Protein AF-A0A1B1N4I6-F1 (afdb_monomer)

Radius of gyration: 10.83 Å; Cα contacts (8 Å, |Δi|>4): 83; chains: 1; bounding box: 24×21×29 Å

Mean predicted aligned error: 2.25 Å

pLDDT: mean 96.92, std 5.41, range [54.97, 98.69]

Secondary structure (DSSP, 8-state):
---S-SSHHHHHHHHHHTT--HHHHHHHHHHTT----HHHHHHHHTT-S---HHHHHHHHHHHTS-HHHHH-

InterPro domains:
  IPR001387 Cro/C1-type, helix-turn-helix domain [PF01381] (11-70)
  IPR001387 Cro/C1-type, helix-turn-helix domain [PS50943] (11-70)
  IPR001387 Cro/C1-type, helix-turn-helix domain [SM00530] (10-70)
  IPR001387 Cro/C1-type, helix-turn-helix domain [cd00093] (8-70)
  IPR010982 Lambda repressor-like, DNA-binding domain superfamily [G3DSA:1.10.260.40] (2-72)
  IPR010982 Lambda repressor-like, DNA-binding domain superfamily [SSF47413] (3-71)

Solvent-accessible surface area (backbone atoms only — not comparable to full-atom values): 4044 Å² total; per-residue (Å²): 132,80,70,46,39,88,37,17,61,42,53,48,49,47,36,52,76,68,72,44,52,54,55,57,49,18,53,56,42,36,76,74,72,45,93,54,48,39,70,54,47,51,28,29,37,68,14,74,32,64,75,51,72,72,52,48,56,49,50,18,60,76,64,70,52,58,65,66,68,42,74,110

Foldseek 3Di:
DDQQEDLLCLLVVLCVVVVHDLQRLQVQLVVVVDPDHSVRNVCSNVSVHHADPVRLVSSCVSSVHDSVSSVD

Structure (mmCIF, N/CA/C/O backbone):
data_AF-A0A1B1N4I6-F1
#
_entry.id   AF-A0A1B1N4I6-F1
#
loop_
_atom_site.group_PDB
_atom_site.id
_atom_site.type_symbol
_atom_site.label_atom_id
_atom_site.label_alt_id
_atom_site.label_comp_id
_atom_site.label_asym_id
_atom_site.label_entity_id
_atom_site.label_seq_id
_atom_site.pdbx_PDB_ins_code
_atom_site.Cartn_x
_atom_site.Cartn_y
_atom_site.Cartn_z
_atom_site.occupancy
_atom_site.B_iso_or_equiv
_atom_site.auth_seq_id
_atom_site.auth_comp_id
_atom_site.auth_asym_id
_atom_site.auth_atom_id
_atom_site.pdbx_PDB_model_num
ATOM 1 N N . MET A 1 1 ? 10.681 3.778 -17.528 1.00 54.97 1 MET A N 1
ATOM 2 C CA . MET A 1 1 ? 10.621 2.504 -16.774 1.00 54.97 1 MET A CA 1
ATOM 3 C C . MET A 1 1 ? 9.186 2.014 -16.798 1.00 54.97 1 MET A C 1
ATOM 5 O O . MET A 1 1 ? 8.293 2.843 -16.701 1.00 54.97 1 MET A O 1
ATOM 9 N N . ARG A 1 2 ? 8.969 0.714 -17.010 1.00 82.50 2 ARG A N 1
ATOM 10 C CA . ARG A 1 2 ? 7.634 0.100 -17.047 1.00 82.50 2 ARG A CA 1
ATOM 11 C C . ARG A 1 2 ? 7.133 -0.077 -15.611 1.00 82.50 2 ARG A C 1
ATOM 13 O O . ARG A 1 2 ? 7.906 -0.542 -14.773 1.00 82.50 2 ARG A O 1
ATOM 20 N N . ASP A 1 3 ? 5.886 0.295 -15.339 1.00 94.00 3 ASP A N 1
ATOM 21 C CA . ASP A 1 3 ? 5.229 0.021 -14.056 1.00 94.00 3 ASP A CA 1
ATOM 22 C C . ASP A 1 3 ? 5.330 -1.483 -13.730 1.00 94.00 3 ASP A C 1
ATOM 24 O O . ASP A 1 3 ? 5.084 -2.325 -14.596 1.00 94.00 3 ASP A O 1
ATOM 28 N N . ARG A 1 4 ? 5.709 -1.833 -12.492 1.00 96.88 4 ARG A N 1
ATOM 29 C CA . ARG A 1 4 ? 5.857 -3.231 -12.033 1.00 96.88 4 ARG A CA 1
ATOM 30 C C . ARG A 1 4 ? 4.569 -3.825 -11.462 1.00 96.88 4 ARG A C 1
ATOM 32 O O . ARG A 1 4 ? 4.493 -5.031 -11.263 1.00 96.88 4 ARG A O 1
ATOM 39 N N . ASN A 1 5 ? 3.566 -2.996 -11.190 1.00 96.94 5 ASN A N 1
ATOM 40 C CA . ASN A 1 5 ? 2.216 -3.434 -10.854 1.00 96.94 5 ASN A CA 1
ATOM 41 C C . ASN A 1 5 ? 1.187 -2.417 -11.372 1.00 96.94 5 ASN A C 1
ATOM 43 O O . ASN A 1 5 ? 1.517 -1.252 -11.588 1.00 96.94 5 ASN A O 1
ATOM 47 N N . ILE A 1 6 ? -0.062 -2.851 -11.547 1.00 96.94 6 ILE A N 1
ATOM 48 C CA . ILE A 1 6 ? -1.151 -2.003 -12.062 1.00 96.94 6 ILE A CA 1
ATOM 49 C C . ILE A 1 6 ? -2.010 -1.375 -10.948 1.00 96.94 6 ILE A C 1
ATOM 51 O O . ILE A 1 6 ? -2.588 -0.303 -11.142 1.00 96.94 6 ILE A O 1
ATOM 55 N N . ILE A 1 7 ? -2.023 -1.973 -9.753 1.00 98.00 7 ILE A N 1
ATOM 56 C CA . ILE A 1 7 ? -2.956 -1.636 -8.663 1.00 98.00 7 ILE A CA 1
ATOM 57 C C . ILE A 1 7 ? -2.414 -0.631 -7.629 1.00 98.00 7 ILE A C 1
ATOM 59 O O . ILE A 1 7 ? -3.143 -0.207 -6.736 1.00 98.00 7 ILE A O 1
ATOM 63 N N . GLY A 1 8 ? -1.154 -0.201 -7.730 1.00 98.06 8 GLY A N 1
ATOM 64 C CA . 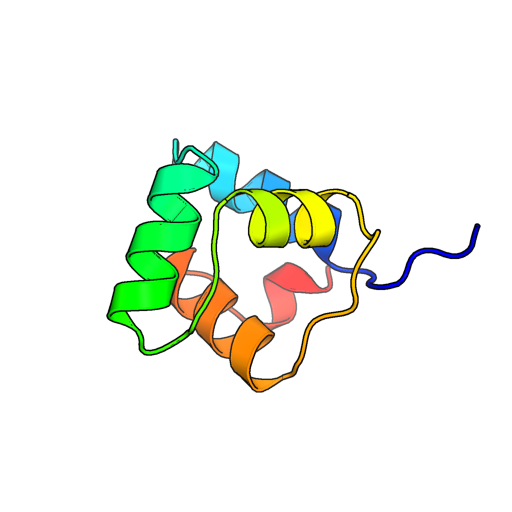GLY A 1 8 ? -0.499 0.650 -6.725 1.00 98.06 8 GLY A CA 1
ATOM 65 C C . GLY A 1 8 ? -1.242 1.959 -6.434 1.00 98.06 8 GLY A C 1
ATOM 66 O O . GLY A 1 8 ? -1.424 2.340 -5.277 1.00 98.06 8 GLY A O 1
ATOM 67 N N . ASN A 1 9 ? -1.771 2.603 -7.478 1.00 97.81 9 ASN A N 1
ATOM 68 C CA . ASN A 1 9 ? -2.577 3.819 -7.339 1.00 97.81 9 ASN A CA 1
ATOM 69 C C . ASN A 1 9 ? -3.894 3.565 -6.586 1.00 97.81 9 ASN A C 1
ATOM 71 O O . ASN A 1 9 ? -4.314 4.407 -5.792 1.00 97.81 9 ASN A O 1
ATOM 75 N N . ARG A 1 10 ? -4.519 2.400 -6.794 1.00 98.19 10 ARG A N 1
ATOM 76 C CA . ARG A 1 10 ? -5.752 1.982 -6.113 1.00 98.19 10 ARG A CA 1
ATOM 77 C C . ARG A 1 10 ? -5.507 1.686 -4.640 1.00 98.19 10 ARG A C 1
ATOM 79 O O . A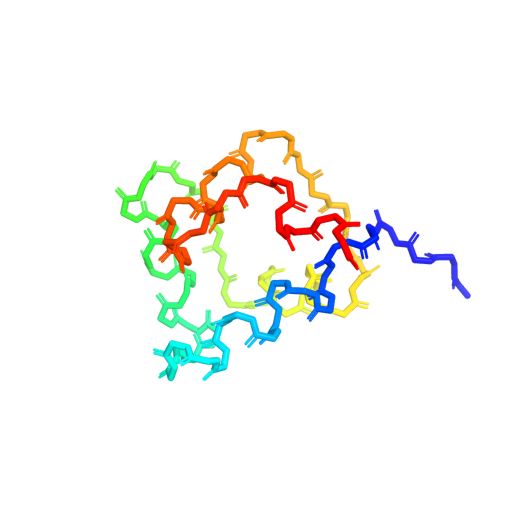RG A 1 10 ? -6.239 2.193 -3.794 1.00 98.19 10 ARG A O 1
ATOM 86 N N . ILE A 1 11 ? -4.424 0.977 -4.322 1.00 98.44 11 ILE A N 1
ATOM 87 C CA . ILE A 1 11 ? -3.979 0.760 -2.935 1.00 98.44 11 ILE A CA 1
ATOM 88 C C . ILE A 1 11 ? -3.810 2.105 -2.217 1.00 98.44 11 ILE A C 1
ATOM 90 O O . ILE A 1 11 ? -4.378 2.311 -1.144 1.00 98.44 11 ILE A O 1
ATOM 94 N N . LYS A 1 12 ? -3.104 3.057 -2.841 1.00 98.69 12 LYS A N 1
ATOM 95 C CA . LYS A 1 12 ? -2.902 4.405 -2.288 1.00 98.69 12 LYS A CA 1
ATOM 96 C C . LYS A 1 12 ? -4.211 5.161 -2.076 1.00 98.69 12 LYS A C 1
ATOM 98 O O . LYS A 1 12 ? -4.360 5.848 -1.064 1.00 98.69 12 LYS A O 1
ATOM 103 N N . TYR A 1 13 ? -5.138 5.061 -3.028 1.00 98.62 13 TYR A N 1
ATOM 104 C CA . TYR A 1 13 ? -6.458 5.680 -2.942 1.00 98.62 13 TYR A CA 1
ATOM 105 C C . TYR A 1 13 ? -7.235 5.164 -1.725 1.00 98.62 13 TYR A C 1
ATOM 107 O O . TYR A 1 13 ? -7.602 5.957 -0.859 1.00 98.62 13 TYR A O 1
ATOM 115 N N . PHE A 1 14 ? -7.401 3.846 -1.598 1.00 98.69 14 PHE A N 1
ATOM 116 C CA . PHE A 1 14 ? -8.143 3.255 -0.484 1.00 98.69 14 PHE A CA 1
ATOM 117 C C . PHE A 1 14 ? -7.439 3.443 0.859 1.00 98.69 14 PHE A C 1
ATOM 119 O O . PHE A 1 14 ? -8.101 3.712 1.859 1.00 98.69 14 PHE A O 1
ATOM 126 N N . ARG A 1 15 ? -6.101 3.397 0.897 1.00 98.62 15 ARG A N 1
ATOM 127 C CA . ARG A 1 15 ? -5.343 3.714 2.115 1.00 98.62 15 ARG A CA 1
ATOM 128 C C . ARG A 1 15 ? -5.685 5.116 2.622 1.00 98.62 15 ARG A C 1
ATOM 130 O O . ARG A 1 15 ? -5.963 5.292 3.807 1.00 98.62 15 ARG A O 1
ATOM 137 N N . ARG A 1 16 ? -5.681 6.108 1.725 1.00 98.50 16 ARG A N 1
ATOM 138 C CA . ARG A 1 16 ? -6.036 7.496 2.057 1.00 98.50 16 ARG A CA 1
ATOM 139 C C . ARG A 1 16 ? -7.504 7.634 2.442 1.00 98.50 16 ARG A C 1
ATOM 141 O O . ARG A 1 16 ? -7.789 8.335 3.401 1.00 98.50 16 ARG A O 1
ATOM 148 N N . LEU A 1 17 ? -8.410 6.929 1.763 1.00 98.25 17 LEU A N 1
ATOM 149 C CA . LEU A 1 17 ? -9.834 6.899 2.112 1.00 98.25 17 LEU A CA 1
ATOM 150 C C . LEU A 1 17 ? -10.070 6.374 3.540 1.00 98.25 17 LEU A C 1
ATOM 152 O O . LEU A 1 17 ? -10.998 6.803 4.218 1.00 98.25 17 LEU A O 1
ATOM 156 N N . ARG A 1 18 ? -9.206 5.470 4.013 1.00 97.50 18 ARG A N 1
ATOM 157 C CA . ARG A 1 18 ? -9.207 4.937 5.384 1.00 97.50 18 ARG A CA 1
ATOM 158 C C . ARG A 1 18 ? -8.371 5.764 6.373 1.00 97.50 18 ARG A C 1
ATOM 160 O O . ARG A 1 18 ? -8.208 5.330 7.507 1.00 97.50 18 ARG A O 1
ATOM 167 N N . ASN A 1 19 ? -7.847 6.925 5.966 1.00 98.12 19 ASN A N 1
ATOM 168 C CA . ASN A 1 19 ? -6.977 7.794 6.769 1.00 98.12 19 ASN A CA 1
ATOM 169 C C . ASN A 1 19 ? -5.733 7.093 7.342 1.00 98.12 19 ASN A C 1
ATOM 171 O O . ASN A 1 19 ? -5.262 7.446 8.416 1.00 98.12 19 ASN A O 1
ATOM 175 N N . LEU A 1 20 ? -5.189 6.108 6.623 1.00 98.44 20 LEU A N 1
ATOM 176 C CA . LEU A 1 20 ? -3.990 5.391 7.049 1.00 98.44 20 LEU A CA 1
ATOM 177 C C . LEU A 1 20 ? -2.732 6.031 6.458 1.00 98.44 20 LEU A C 1
ATOM 179 O O . LEU A 1 20 ? -2.659 6.337 5.263 1.00 98.44 20 LEU A O 1
ATOM 183 N N . THR A 1 21 ? -1.689 6.163 7.262 1.00 98.69 21 THR A N 1
ATOM 184 C CA . THR A 1 21 ? -0.314 6.365 6.800 1.00 98.69 21 THR A CA 1
ATOM 185 C C . THR A 1 21 ? 0.227 5.085 6.151 1.00 98.69 21 THR A C 1
ATOM 187 O O . THR A 1 21 ? -0.336 3.997 6.282 1.00 98.69 21 THR A O 1
ATOM 190 N N . GLN A 1 22 ? 1.330 5.196 5.404 1.00 98.69 22 GLN A N 1
AT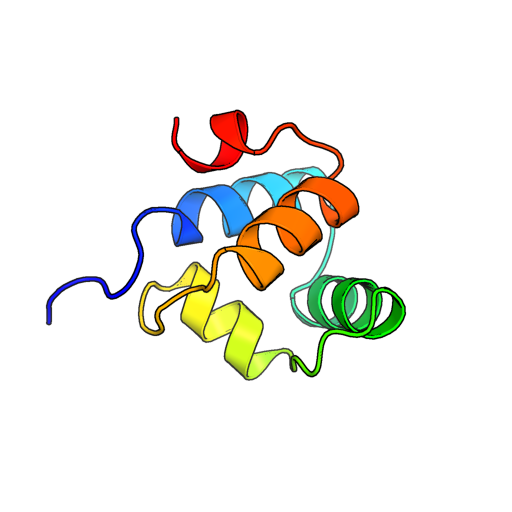OM 191 C CA . GLN A 1 22 ? 2.002 4.009 4.852 1.00 98.69 22 GLN A CA 1
ATOM 192 C C . GLN A 1 22 ? 2.560 3.103 5.962 1.00 98.69 22 GLN A C 1
ATOM 194 O O . GLN A 1 22 ? 2.589 1.891 5.782 1.00 98.69 22 GLN A O 1
ATOM 199 N N . GLU A 1 23 ? 2.963 3.691 7.093 1.00 98.69 23 GLU A N 1
ATOM 200 C CA . GLU A 1 23 ? 3.462 2.971 8.269 1.00 98.69 23 GLU A CA 1
ATOM 201 C C . GLU A 1 23 ? 2.340 2.153 8.916 1.00 98.69 23 GLU A C 1
ATOM 203 O O . GLU A 1 23 ? 2.487 0.958 9.139 1.00 98.69 23 GLU A O 1
ATOM 208 N N . GLU A 1 24 ? 1.167 2.757 9.120 1.00 98.69 24 GLU A N 1
ATOM 209 C CA . GLU A 1 24 ? 0.007 2.056 9.681 1.00 98.69 24 GLU A CA 1
ATOM 210 C C . GLU A 1 24 ? -0.513 0.956 8.752 1.00 98.69 24 GLU A C 1
ATOM 212 O O . GLU A 1 24 ? -0.934 -0.101 9.225 1.00 98.69 24 GLU A O 1
ATOM 217 N N . LEU A 1 25 ? -0.479 1.174 7.430 1.00 98.62 25 LEU A N 1
ATOM 218 C CA . LEU A 1 25 ? -0.824 0.125 6.472 1.00 98.62 25 LEU A CA 1
ATOM 219 C C . LEU A 1 25 ? 0.170 -1.041 6.556 1.00 98.62 25 LEU A C 1
ATOM 221 O O . LEU A 1 25 ? -0.263 -2.190 6.629 1.00 98.62 25 LEU A O 1
ATOM 225 N N . ALA A 1 26 ? 1.475 -0.755 6.601 1.00 98.69 26 ALA A N 1
ATOM 226 C CA . ALA A 1 26 ? 2.499 -1.779 6.787 1.00 98.69 26 ALA A CA 1
ATOM 227 C C . ALA A 1 26 ? 2.277 -2.544 8.100 1.00 98.69 26 ALA A C 1
ATOM 229 O O . ALA A 1 26 ? 2.203 -3.770 8.086 1.00 98.69 26 ALA A O 1
ATOM 230 N N . ALA A 1 27 ? 2.066 -1.852 9.222 1.00 98.50 27 ALA A N 1
ATOM 231 C CA . ALA A 1 27 ? 1.807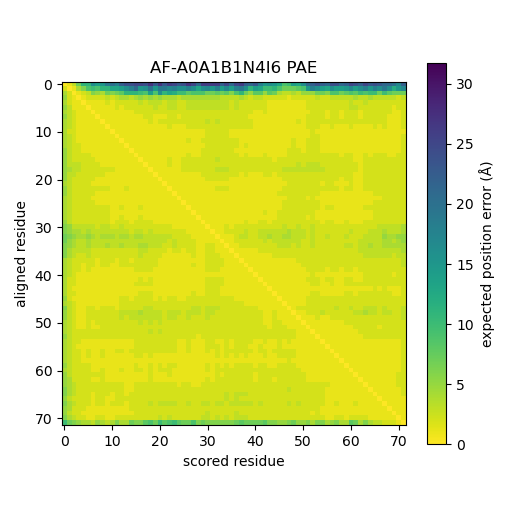 -2.476 10.519 1.00 98.50 27 ALA A CA 1
ATOM 232 C C . ALA A 1 27 ? 0.591 -3.421 10.481 1.00 98.50 27 ALA A C 1
ATOM 234 O O . ALA A 1 27 ? 0.675 -4.558 10.941 1.00 98.50 27 ALA A O 1
ATOM 235 N N . LYS A 1 28 ? -0.522 -3.001 9.864 1.00 98.44 28 LYS A N 1
ATOM 236 C CA . LYS A 1 28 ? -1.715 -3.853 9.704 1.00 98.44 28 LYS A CA 1
ATOM 237 C C . LYS A 1 28 ? -1.447 -5.086 8.840 1.00 98.44 28 LYS A C 1
ATOM 239 O O . LYS A 1 28 ? -1.928 -6.165 9.169 1.00 98.44 28 LYS A O 1
ATOM 244 N N . LEU A 1 29 ? -0.677 -4.943 7.762 1.00 98.38 29 LEU A N 1
ATOM 245 C CA . LEU A 1 29 ? -0.284 -6.069 6.911 1.00 98.38 29 LEU A CA 1
ATOM 246 C C . LEU A 1 29 ? 0.649 -7.042 7.653 1.00 98.38 29 LEU A C 1
ATOM 248 O O . LEU A 1 29 ? 0.490 -8.252 7.500 1.00 98.38 29 LEU A O 1
ATOM 252 N N . ASN A 1 30 ? 1.543 -6.542 8.515 1.00 98.06 30 ASN A N 1
ATOM 253 C CA . ASN A 1 30 ? 2.379 -7.392 9.373 1.00 98.06 30 ASN A CA 1
ATOM 254 C C . ASN A 1 30 ? 1.561 -8.197 10.383 1.00 98.06 30 ASN A C 1
ATOM 256 O O . ASN A 1 30 ? 1.831 -9.377 10.585 1.00 98.06 30 ASN A O 1
ATOM 260 N N . VAL A 1 31 ? 0.513 -7.606 10.966 1.00 97.62 31 VAL A N 1
ATOM 261 C CA . VAL A 1 31 ? -0.416 -8.339 11.848 1.00 97.62 31 VAL A CA 1
ATOM 262 C C . VAL A 1 31 ? -1.120 -9.486 11.106 1.00 97.62 31 VAL A C 1
ATOM 264 O O . VAL A 1 31 ? -1.471 -10.489 11.721 1.00 97.62 31 VAL A O 1
ATOM 267 N N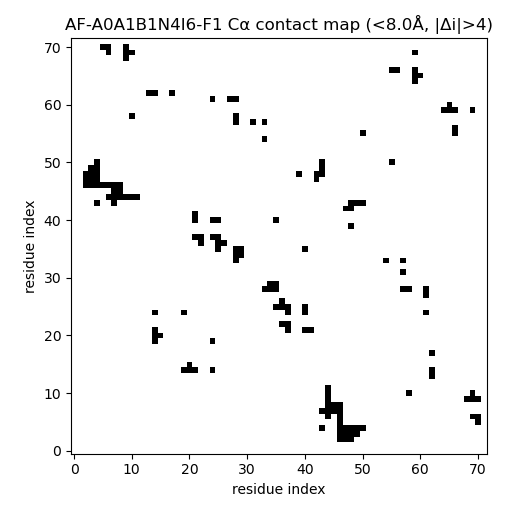 . MET A 1 32 ? -1.277 -9.392 9.780 1.00 95.12 32 MET A N 1
ATOM 268 C CA . MET A 1 32 ? -1.785 -10.489 8.942 1.00 95.12 32 MET A CA 1
ATOM 269 C C . MET A 1 32 ? -0.722 -11.531 8.554 1.00 95.12 32 MET A C 1
ATOM 271 O O . MET A 1 32 ? -1.023 -12.441 7.783 1.00 95.12 32 MET A O 1
ATOM 275 N N . GLY A 1 33 ? 0.507 -11.410 9.060 1.00 94.75 33 GLY A N 1
ATOM 276 C CA . GLY A 1 33 ? 1.610 -12.328 8.779 1.00 94.75 33 GLY A CA 1
ATOM 277 C C . GLY A 1 33 ? 2.412 -12.002 7.516 1.00 94.75 33 GLY A C 1
ATOM 278 O O . GLY A 1 33 ? 3.236 -12.819 7.109 1.00 94.75 33 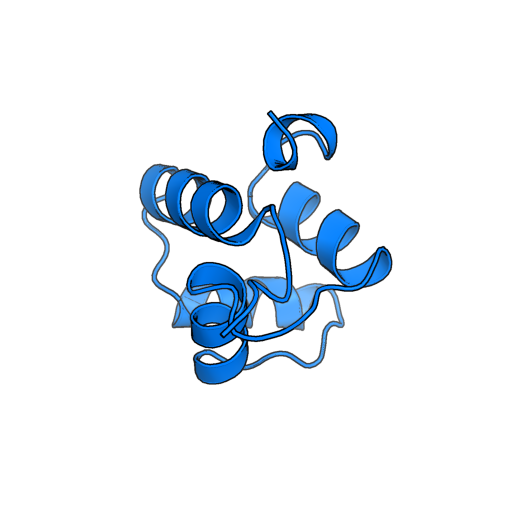GLY A O 1
ATOM 279 N N . LEU A 1 34 ? 2.206 -10.838 6.884 1.00 95.56 34 LEU A N 1
ATOM 280 C CA . LEU A 1 34 ? 3.115 -10.378 5.829 1.00 95.56 34 LEU A CA 1
ATOM 281 C C . LEU A 1 34 ? 4.395 -9.802 6.433 1.00 95.56 34 LEU A C 1
ATOM 283 O O . LEU A 1 34 ? 4.345 -9.150 7.461 1.00 95.56 34 LEU A O 1
ATOM 287 N N . ASN A 1 35 ? 5.533 -9.972 5.766 1.00 96.38 35 ASN A N 1
ATOM 288 C CA . ASN A 1 35 ? 6.765 -9.270 6.125 1.00 96.38 35 ASN A CA 1
ATOM 289 C C . ASN A 1 35 ? 6.927 -8.056 5.201 1.00 96.38 35 ASN A C 1
ATOM 291 O O . ASN A 1 35 ? 7.478 -8.182 4.104 1.00 96.38 35 ASN A O 1
ATOM 295 N N . ILE A 1 36 ? 6.363 -6.910 5.591 1.00 97.12 36 ILE A N 1
ATOM 296 C CA . ILE A 1 36 ? 6.334 -5.700 4.757 1.00 97.12 36 ILE A CA 1
ATOM 297 C C . ILE A 1 36 ? 6.610 -4.441 5.575 1.00 97.12 36 ILE A C 1
ATOM 299 O O . ILE A 1 36 ? 6.005 -4.224 6.616 1.00 97.12 36 ILE A O 1
ATOM 303 N N . ASP A 1 37 ? 7.481 -3.563 5.089 1.00 98.12 37 ASP A N 1
ATOM 304 C CA . ASP A 1 37 ? 7.773 -2.282 5.733 1.00 98.12 37 ASP A CA 1
ATOM 305 C C . ASP A 1 37 ? 7.159 -1.089 4.969 1.00 98.12 37 ASP A C 1
ATOM 307 O O . ASP A 1 37 ? 6.604 -1.207 3.868 1.00 98.12 37 ASP A O 1
ATOM 311 N N . ARG A 1 38 ? 7.242 0.108 5.556 1.00 98.25 38 ARG A N 1
ATOM 312 C CA . ARG A 1 38 ? 6.754 1.344 4.926 1.00 98.25 38 ARG A CA 1
ATOM 313 C C . ARG A 1 38 ? 7.424 1.641 3.569 1.00 98.25 38 ARG A C 1
ATOM 315 O O . ARG A 1 38 ? 6.699 2.020 2.641 1.00 98.25 38 ARG A O 1
ATOM 322 N N . PRO A 1 39 ? 8.755 1.492 3.381 1.00 98.50 39 PRO A N 1
ATOM 323 C CA . PRO A 1 39 ? 9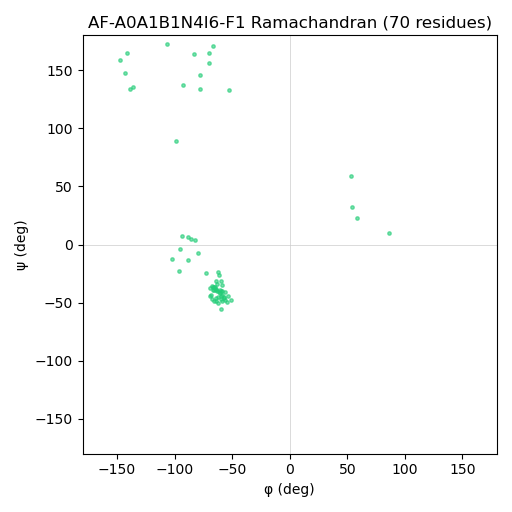.382 1.572 2.060 1.00 98.50 39 PRO A CA 1
ATOM 324 C C . PRO A 1 39 ? 8.767 0.634 1.013 1.00 98.50 39 PRO A C 1
ATOM 326 O O . PRO A 1 39 ? 8.509 1.075 -0.109 1.00 98.50 39 PRO A O 1
ATOM 329 N N . MET A 1 40 ? 8.484 -0.624 1.357 1.00 98.19 40 MET A N 1
ATOM 330 C CA . MET A 1 40 ? 7.833 -1.583 0.465 1.00 98.19 40 MET A CA 1
ATOM 331 C C . MET A 1 40 ? 6.425 -1.125 0.082 1.00 98.19 40 MET A C 1
ATOM 333 O O . MET A 1 40 ? 6.115 -1.105 -1.111 1.00 98.19 40 MET A O 1
ATOM 337 N N . VAL A 1 41 ? 5.612 -0.661 1.040 1.00 98.50 41 VAL A N 1
ATOM 338 C CA . VAL A 1 41 ? 4.292 -0.064 0.748 1.00 98.50 41 VAL A CA 1
ATOM 339 C C . VAL A 1 41 ? 4.434 1.117 -0.216 1.00 98.50 41 VAL A C 1
ATOM 341 O O . VAL A 1 41 ? 3.731 1.185 -1.222 1.00 98.50 41 VAL A O 1
ATOM 344 N N . SER A 1 42 ? 5.389 2.019 0.024 1.00 98.50 42 SER A N 1
ATOM 345 C CA . SER A 1 42 ? 5.649 3.160 -0.864 1.00 98.50 42 SER A CA 1
ATOM 346 C C . SER A 1 42 ? 6.024 2.724 -2.287 1.00 98.50 42 SER A C 1
ATOM 348 O O . SER A 1 42 ? 5.567 3.310 -3.274 1.00 98.50 42 SER A O 1
ATOM 350 N N . ARG A 1 43 ? 6.826 1.662 -2.423 1.00 98.31 43 ARG A N 1
ATOM 351 C CA . ARG A 1 43 ? 7.214 1.106 -3.725 1.00 98.31 43 ARG A CA 1
ATOM 352 C C . ARG A 1 43 ? 6.056 0.428 -4.451 1.00 98.31 43 ARG A C 1
ATOM 354 O O . ARG A 1 43 ? 5.941 0.576 -5.666 1.00 98.31 43 ARG A O 1
ATOM 361 N N . ILE A 1 44 ? 5.178 -0.259 -3.723 1.00 98.25 44 ILE A N 1
ATOM 362 C CA . ILE A 1 44 ? 3.938 -0.820 -4.272 1.00 98.25 44 ILE A CA 1
ATOM 363 C C . ILE A 1 44 ? 3.044 0.312 -4.789 1.00 98.25 44 ILE A C 1
ATOM 365 O O . ILE A 1 44 ? 2.634 0.278 -5.948 1.00 98.25 44 ILE A O 1
ATOM 369 N N . GLU A 1 45 ? 2.809 1.348 -3.980 1.00 98.31 45 GLU A N 1
ATOM 370 C CA . GLU A 1 45 ? 1.956 2.489 -4.343 1.00 98.31 45 GLU A CA 1
ATOM 371 C C . GLU A 1 45 ? 2.490 3.299 -5.528 1.00 98.31 45 GLU A C 1
ATOM 373 O O . GLU A 1 45 ? 1.710 3.809 -6.327 1.00 98.31 45 GLU A O 1
ATOM 378 N N . SER A 1 46 ? 3.814 3.408 -5.656 1.00 97.81 46 SER A N 1
ATOM 379 C CA . SER A 1 46 ? 4.493 4.066 -6.784 1.00 97.81 46 SER A CA 1
ATOM 380 C C . SER A 1 46 ? 4.721 3.151 -7.987 1.00 97.81 46 SER A C 1
ATOM 382 O O . SER A 1 46 ? 5.388 3.555 -8.935 1.00 97.81 46 SER A O 1
ATOM 384 N N . ARG A 1 47 ? 4.206 1.915 -7.949 1.00 97.50 47 ARG A N 1
ATOM 385 C CA . ARG A 1 47 ? 4.361 0.907 -9.011 1.00 97.50 47 ARG A CA 1
ATOM 386 C C . ARG A 1 47 ? 5.815 0.539 -9.335 1.00 97.50 47 ARG A C 1
ATOM 388 O O . ARG A 1 47 ? 6.104 -0.003 -10.397 1.00 97.50 47 ARG A O 1
ATOM 395 N N . SER A 1 48 ? 6.740 0.759 -8.400 1.00 97.31 48 SER A N 1
ATOM 396 C CA . SER A 1 48 ? 8.175 0.449 -8.536 1.00 97.31 48 SER A CA 1
ATOM 397 C C . SER A 1 48 ? 8.573 -0.932 -7.979 1.00 97.31 48 SER A C 1
ATOM 399 O O . SER A 1 48 ? 9.761 -1.278 -7.913 1.00 97.31 48 SER A O 1
ATOM 401 N N . ARG A 1 49 ? 7.582 -1.742 -7.586 1.00 96.06 49 ARG A N 1
ATOM 402 C CA . ARG A 1 49 ? 7.698 -3.146 -7.157 1.00 96.06 49 ARG A CA 1
ATOM 403 C C . ARG A 1 49 ? 6.489 -3.934 -7.665 1.00 96.06 49 ARG A C 1
ATOM 405 O O . ARG A 1 49 ? 5.402 -3.366 -7.758 1.00 96.06 49 ARG A O 1
ATOM 412 N N . GLU A 1 50 ? 6.670 -5.213 -7.983 1.00 96.88 50 GLU A N 1
ATOM 413 C CA . GLU A 1 50 ? 5.531 -6.118 -8.172 1.00 96.88 50 GLU A CA 1
ATOM 414 C C . GLU A 1 50 ? 4.773 -6.361 -6.858 1.00 96.88 50 GLU A C 1
ATOM 416 O O . GLU A 1 50 ? 5.202 -5.936 -5.782 1.00 96.88 50 GLU A O 1
ATOM 421 N N . ILE A 1 51 ? 3.618 -7.006 -6.957 1.00 97.62 51 ILE A N 1
ATOM 422 C CA . ILE A 1 51 ? 2.821 -7.442 -5.815 1.00 97.62 51 ILE A CA 1
ATOM 423 C C . ILE A 1 51 ? 2.337 -8.864 -6.088 1.00 97.62 51 ILE A C 1
ATOM 425 O O . ILE A 1 51 ? 1.935 -9.164 -7.214 1.00 97.62 51 ILE A O 1
ATOM 429 N N . THR A 1 52 ? 2.433 -9.743 -5.095 1.00 97.44 52 THR A N 1
ATOM 430 C CA . THR A 1 52 ? 1.987 -11.138 -5.223 1.00 97.44 52 THR A CA 1
ATOM 431 C C . THR A 1 52 ? 0.484 -11.262 -4.979 1.00 97.44 52 THR A C 1
ATOM 433 O O . THR A 1 52 ? -0.149 -10.367 -4.423 1.00 97.44 52 THR A O 1
ATOM 436 N N . ASP A 1 53 ? -0.106 -12.384 -5.372 1.00 97.75 53 ASP A N 1
ATOM 437 C CA . ASP A 1 53 ? -1.500 -12.734 -5.075 1.00 97.75 53 ASP A CA 1
ATOM 438 C C . ASP A 1 53 ? -1.798 -12.796 -3.564 1.00 97.75 53 ASP A C 1
ATOM 440 O O . ASP A 1 53 ? -2.827 -12.286 -3.114 1.00 97.75 53 ASP A O 1
ATOM 444 N N . ILE A 1 54 ? -0.869 -13.335 -2.769 1.00 97.38 54 ILE A N 1
ATOM 445 C CA . ILE A 1 54 ? -0.933 -13.353 -1.300 1.00 97.38 54 ILE A CA 1
ATOM 446 C C . ILE A 1 54 ? -1.002 -11.923 -0.753 1.00 97.38 54 ILE A C 1
ATOM 448 O O . ILE A 1 54 ? -1.841 -11.617 0.098 1.00 97.38 54 ILE A O 1
ATOM 452 N N . GLU A 1 55 ? -0.143 -11.033 -1.257 1.00 97.94 55 GLU A N 1
ATOM 453 C CA . GLU A 1 55 ? -0.157 -9.626 -0.867 1.00 97.94 55 GLU A CA 1
ATOM 454 C C . GLU A 1 55 ? -1.476 -8.968 -1.286 1.00 97.94 55 GLU A C 1
ATOM 456 O O . GLU A 1 55 ? -2.129 -8.357 -0.446 1.00 97.94 55 GLU A O 1
ATOM 461 N N . ILE A 1 56 ? -1.927 -9.147 -2.532 1.00 98.19 56 ILE A N 1
ATOM 462 C CA . ILE A 1 56 ? -3.201 -8.601 -3.033 1.00 98.19 56 ILE A CA 1
ATOM 463 C C . ILE A 1 56 ? -4.364 -8.960 -2.099 1.00 98.19 56 ILE A C 1
ATOM 465 O O . ILE A 1 56 ? -5.139 -8.080 -1.714 1.00 98.19 56 ILE A O 1
ATOM 469 N N . LEU A 1 57 ? -4.462 -10.228 -1.692 1.00 98.19 57 LEU A N 1
ATOM 470 C CA . LEU A 1 57 ? -5.505 -10.692 -0.780 1.00 98.19 57 LEU A CA 1
ATOM 471 C C . LEU A 1 57 ? -5.398 -10.045 0.610 1.00 98.19 57 LEU A C 1
ATOM 473 O O . LEU A 1 57 ? -6.412 -9.726 1.230 1.00 98.19 57 LEU A O 1
ATOM 477 N N . ALA A 1 58 ? -4.186 -9.844 1.126 1.00 98.12 58 ALA A N 1
ATOM 478 C CA . ALA A 1 58 ? -3.988 -9.160 2.401 1.00 98.12 58 ALA A CA 1
ATOM 479 C C . ALA A 1 58 ? -4.351 -7.670 2.309 1.00 98.12 58 ALA A C 1
ATOM 481 O O . ALA A 1 58 ? -5.047 -7.154 3.183 1.00 98.12 58 ALA A O 1
ATOM 482 N N . PHE A 1 59 ? -3.950 -6.984 1.234 1.00 98.31 59 PHE A N 1
ATOM 483 C CA . PHE A 1 59 ? -4.310 -5.585 0.997 1.00 98.31 59 PHE A CA 1
ATOM 484 C C . PHE A 1 59 ? -5.827 -5.408 0.917 1.00 98.31 59 PHE A C 1
ATOM 486 O O . PHE A 1 59 ? -6.348 -4.493 1.552 1.00 98.31 59 PHE A O 1
ATOM 493 N N . SER A 1 60 ? -6.550 -6.285 0.210 1.00 98.25 60 SER A N 1
ATOM 494 C CA . SER A 1 60 ? -8.013 -6.185 0.126 1.00 98.25 60 SER A CA 1
ATOM 495 C C . SER A 1 60 ? -8.671 -6.333 1.505 1.00 98.25 60 SER A C 1
ATOM 497 O O . SER A 1 60 ? -9.556 -5.554 1.859 1.00 98.25 60 SER A O 1
ATOM 499 N N . LYS A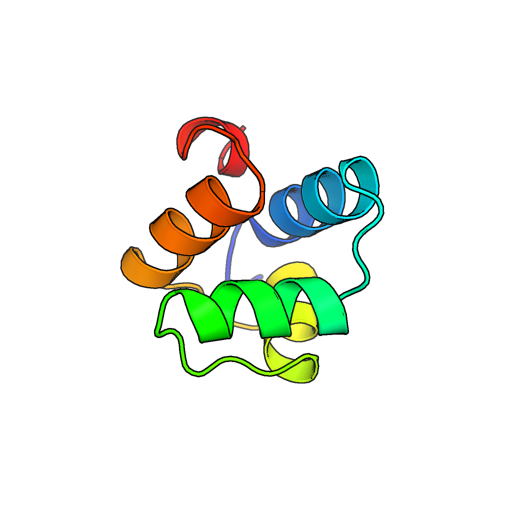 1 61 ? -8.177 -7.264 2.334 1.00 98.06 61 LYS A N 1
ATOM 500 C CA . LYS A 1 61 ? -8.656 -7.464 3.712 1.00 98.06 61 LYS A CA 1
ATOM 501 C C . LYS A 1 61 ? -8.356 -6.263 4.613 1.00 98.06 61 LYS A C 1
ATOM 503 O O . LYS A 1 61 ? -9.263 -5.774 5.279 1.00 98.06 61 LYS A O 1
ATOM 508 N N . VAL A 1 62 ? -7.122 -5.749 4.612 1.00 97.88 62 VAL A N 1
ATOM 509 C CA . VAL A 1 62 ? -6.729 -4.600 5.454 1.00 97.88 62 VAL A CA 1
ATOM 510 C C . VAL A 1 62 ? -7.459 -3.317 5.053 1.00 97.88 62 VAL A C 1
ATOM 512 O O . VAL A 1 62 ? -7.856 -2.534 5.916 1.00 97.88 62 VAL A O 1
ATOM 515 N N . LEU A 1 63 ? -7.648 -3.092 3.751 1.00 98.06 63 LEU A N 1
ATOM 516 C CA . LEU A 1 63 ? -8.348 -1.916 3.225 1.00 98.06 63 LEU A CA 1
ATOM 517 C C . LEU A 1 63 ? -9.881 -2.051 3.301 1.00 98.06 63 LEU A C 1
ATOM 519 O O . LEU A 1 63 ? -10.594 -1.064 3.080 1.00 98.06 63 LEU A O 1
ATOM 523 N N . ASN A 1 64 ? -10.370 -3.238 3.679 1.00 97.50 64 ASN A N 1
ATOM 524 C CA . ASN A 1 64 ? -11.777 -3.607 3.780 1.00 97.50 64 ASN A CA 1
ATOM 525 C C . ASN A 1 64 ? -12.537 -3.314 2.475 1.00 97.50 64 ASN A C 1
ATOM 527 O O . ASN A 1 64 ? -13.459 -2.495 2.450 1.00 97.50 64 ASN A O 1
ATOM 531 N N . ILE A 1 65 ? -12.066 -3.944 1.396 1.00 98.25 65 ILE A N 1
ATOM 532 C CA . ILE A 1 65 ? -12.615 -3.903 0.035 1.00 98.2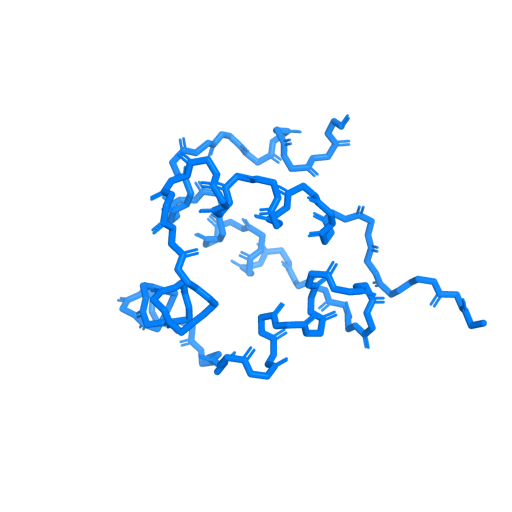5 65 ILE A CA 1
ATOM 533 C C . ILE A 1 65 ? -12.520 -5.293 -0.608 1.00 98.25 65 ILE A C 1
ATOM 535 O O . ILE A 1 65 ? -11.775 -6.167 -0.153 1.00 98.25 65 ILE A O 1
ATOM 539 N N . SER A 1 66 ? -13.245 -5.498 -1.700 1.00 98.19 66 SER A N 1
ATOM 540 C CA . SER A 1 66 ? -13.062 -6.669 -2.557 1.00 98.19 66 SER A CA 1
ATOM 541 C C . SER A 1 66 ? -11.729 -6.609 -3.318 1.00 98.19 66 SER A C 1
ATOM 543 O O . SER A 1 66 ? -11.170 -5.538 -3.553 1.00 98.19 66 SER A O 1
ATOM 545 N N . VAL A 1 67 ? -11.210 -7.767 -3.739 1.00 97.94 67 VAL A N 1
ATOM 546 C CA . VAL A 1 67 ? -10.007 -7.819 -4.592 1.00 97.94 67 VAL A CA 1
ATOM 547 C C . VAL A 1 67 ? -10.249 -7.094 -5.918 1.00 97.94 67 VAL A C 1
ATOM 549 O O . VAL A 1 67 ? -9.384 -6.359 -6.376 1.00 97.94 67 VAL A O 1
ATOM 552 N N . ASP A 1 68 ? -11.438 -7.238 -6.500 1.00 97.94 68 ASP A N 1
ATOM 553 C CA . ASP A 1 68 ? -11.829 -6.605 -7.764 1.00 97.94 68 ASP A CA 1
ATOM 554 C C . ASP A 1 68 ? -11.740 -5.065 -7.722 1.00 97.94 68 ASP A C 1
ATOM 556 O O . ASP A 1 68 ? -11.305 -4.425 -8.680 1.00 97.94 68 ASP A O 1
ATOM 560 N N . GLU A 1 69 ? -12.037 -4.449 -6.574 1.00 98.12 69 GLU A N 1
ATOM 561 C CA . GLU A 1 69 ? -11.892 -3.001 -6.391 1.00 98.12 69 GLU A CA 1
ATOM 562 C C . GLU A 1 69 ? -10.453 -2.497 -6.539 1.00 98.12 69 GLU A C 1
ATOM 564 O O . GLU A 1 69 ? -10.274 -1.324 -6.879 1.00 98.12 69 GLU A O 1
ATOM 569 N N . LEU A 1 70 ? -9.441 -3.351 -6.338 1.00 97.50 70 LEU A N 1
ATOM 570 C CA . LEU A 1 70 ? -8.035 -3.010 -6.578 1.00 97.50 70 LEU A CA 1
ATOM 571 C C . LEU A 1 70 ? -7.697 -2.914 -8.073 1.00 97.50 70 LEU A C 1
ATOM 573 O O . LEU A 1 70 ? -6.748 -2.211 -8.418 1.00 97.50 70 LEU A O 1
ATOM 577 N N . PHE A 1 71 ? -8.457 -3.593 -8.937 1.00 97.19 71 PHE A N 1
ATOM 578 C CA . PHE A 1 71 ? -8.199 -3.712 -10.380 1.00 97.19 71 PHE A CA 1
ATOM 579 C C . PHE A 1 71 ? -9.073 -2.818 -11.261 1.00 97.19 71 PHE A C 1
ATOM 581 O O . PHE A 1 71 ? -8.791 -2.678 -12.452 1.00 97.19 71 PHE A O 1
ATOM 588 N N . LYS A 1 72 ? -10.121 -2.226 -10.693 1.00 92.12 72 LYS A N 1
ATOM 589 C CA . LYS A 1 72 ? -10.928 -1.196 -11.355 1.00 92.12 72 LYS A CA 1
ATOM 590 C C . LYS A 1 72 ? -10.138 0.107 -11.549 1.00 92.12 72 LYS A C 1
ATOM 592 O O . LYS A 1 72 ? -10.674 1.042 -12.180 1.00 92.12 72 LYS A O 1
#

Nearest PDB structures (foldseek):
  4ob4-assembly1_A  TM=8.656E-01  e=1.860E-02  Streptomyces coelicolor A3(2)
  2ewt-assembly1_A  TM=8.099E-01  e=1.756E-02  Streptomyces coelicolor A3(2)
  6qer-assembly4_D  TM=8.928E-01  e=2.944E-02  Streptococcus thermophilus LMD-9
  6hu8-assembly1_A  TM=8.874E-01  e=3.496E-02  Streptococcus vestibularis F0396
  2awi-assembly1_F  TM=8.471E-01  e=2.624E-02  Enterococcus faecalis

Sequence (72 aa):
MRDRNIIGNRIKYFRRLRNLTQEELAAKLNVMGLNIDRPMVSRIESRSREITDIEILAFSKVLNISVDELFK

Organism: NCBI:txid1462996